Protein AF-A0ABD3AFZ8-F1 (afdb_monomer)

Secondary structure (DSSP, 8-state):
-------------------------S-------HHHHHHHHHHHHHHHHHHHHHHHHHHHHHTT-S---TTTS----HHHHHSPPHHHHH---HHHHHHHHHS---------

Solvent-accessible surface area (backbone atoms only — not comparable to full-atom values): 7806 Å² total; per-residue (Å²): 134,81,88,83,90,79,88,86,82,90,85,80,86,84,91,70,89,72,77,81,63,79,77,72,72,92,74,79,76,76,77,78,60,68,66,63,55,53,53,53,51,52,54,51,51,54,53,48,55,53,53,50,54,54,52,50,54,50,49,64,78,42,69,87,50,94,74,72,58,83,83,78,47,82,94,64,56,72,67,71,71,68,51,76,52,72,67,66,70,65,64,68,54,73,70,55,50,50,49,49,71,76,61,60,92,75,92,80,83,84,87,129

Nearest PDB structures (foldseek):
  8b2l-assembly1_n3  TM=8.754E-01  e=9.976E-09  Nicotiana tabacum
  7oyc-assembly1_h1  TM=9.552E-01  e=1.000E-06  Xenopus laevis
  8q7z-assembly1_Bh  TM=9.572E-01  e=1.075E-06  Gallus gallus
  8t3d-assembly1_Ah  TM=9.173E-01  e=2.946E-06  Saccharomyces cerevisiae
  8onz-assembly1_Lh  TM=8.397E-01  e=4.538E-06  Thermochaetoides thermophila DSM 1495

Mean predicted aligned error: 14.93 Å

InterPro domains:
  IPR036049 Large ribosomal su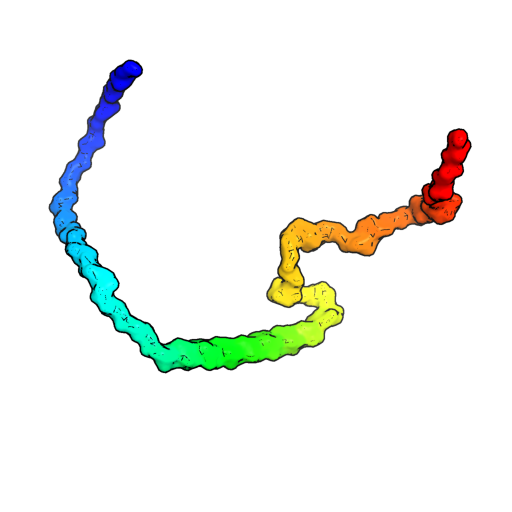bunit protein uL29 superfamily [G3DSA:1.10.287.310] (27-66)
  IPR045059 Large ribosomal subunit protein uL29, eukaryota [PTHR45722] (37-112)

Structure (mmCIF, N/CA/C/O backbone):
data_AF-A0ABD3AFZ8-F1
#
_entry.id   AF-A0ABD3AFZ8-F1
#
loop_
_atom_site.group_PDB
_atom_site.id
_atom_site.type_symbol
_atom_site.label_atom_id
_atom_site.label_alt_id
_atom_site.label_comp_id
_atom_site.label_asym_id
_atom_site.label_entity_id
_atom_site.label_seq_id
_atom_site.pdbx_PDB_ins_code
_atom_site.Cartn_x
_atom_site.Cartn_y
_atom_site.Cartn_z
_atom_site.occupancy
_atom_site.B_iso_or_equiv
_atom_site.auth_seq_id
_atom_site.auth_comp_id
_atom_site.auth_asym_id
_atom_site.auth_atom_id
_atom_site.pdbx_PDB_model_num
ATOM 1 N N . MET A 1 1 ? 43.178 34.718 23.889 1.00 40.03 1 MET A N 1
ATOM 2 C CA . MET A 1 1 ? 44.597 34.920 24.251 1.00 40.03 1 MET A CA 1
ATOM 3 C C . MET A 1 1 ? 45.195 33.565 24.593 1.00 40.03 1 MET A C 1
ATOM 5 O O . MET A 1 1 ? 44.620 32.909 25.444 1.00 40.03 1 MET A O 1
ATOM 9 N N . LYS A 1 2 ? 46.300 33.211 23.911 1.00 42.91 2 LYS A N 1
ATOM 10 C CA . LYS A 1 2 ? 47.298 32.152 24.205 1.00 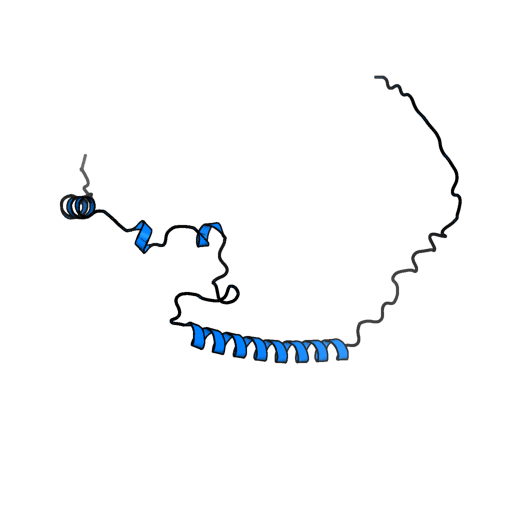42.91 2 LYS A CA 1
ATOM 11 C C . LYS A 1 2 ? 46.741 30.715 24.287 1.00 42.91 2 LYS A C 1
ATOM 13 O O . LYS A 1 2 ? 46.039 30.379 25.223 1.00 42.91 2 LYS A O 1
ATOM 18 N N . VAL A 1 3 ? 46.885 29.855 23.273 1.00 46.53 3 VAL A N 1
ATOM 19 C CA . VAL A 1 3 ? 48.126 29.340 22.642 1.00 46.53 3 VAL A CA 1
ATOM 20 C C . VAL A 1 3 ? 49.089 28.776 23.685 1.00 46.53 3 VAL A C 1
ATOM 22 O O . VAL A 1 3 ? 49.577 29.537 24.509 1.00 46.53 3 VAL A O 1
ATOM 25 N N . LEU A 1 4 ? 49.344 27.466 23.614 1.00 48.19 4 LEU A N 1
ATOM 26 C CA . LEU A 1 4 ? 50.654 26.795 23.488 1.00 48.19 4 LEU A CA 1
ATOM 27 C C . LEU A 1 4 ? 50.449 25.310 23.872 1.00 48.19 4 LEU A C 1
ATOM 29 O O . LEU A 1 4 ? 50.008 25.020 24.974 1.00 48.19 4 LEU A O 1
ATOM 33 N N . GLN A 1 5 ? 50.465 24.368 22.922 1.00 47.66 5 GLN A N 1
ATOM 34 C CA . GLN A 1 5 ? 51.636 23.792 22.229 1.00 47.66 5 GLN A CA 1
ATOM 35 C C . GLN A 1 5 ? 52.411 22.811 23.116 1.00 47.66 5 GLN A C 1
ATOM 37 O O . GLN A 1 5 ? 52.939 23.214 24.139 1.00 47.66 5 GLN A O 1
ATOM 42 N N . LEU A 1 6 ? 52.473 21.550 22.678 1.00 47.16 6 LEU A N 1
ATOM 43 C CA . LEU A 1 6 ? 53.692 20.772 22.392 1.00 47.16 6 LEU A CA 1
ATOM 44 C C . LEU A 1 6 ? 53.205 19.457 21.725 1.00 47.16 6 LEU A C 1
ATOM 46 O O . LEU A 1 6 ? 52.428 18.724 22.325 1.00 47.16 6 LEU A O 1
ATOM 50 N N . SER A 1 7 ? 53.366 19.205 20.417 1.00 50.12 7 SER A N 1
ATOM 51 C CA . SER A 1 7 ? 54.606 18.823 19.704 1.00 50.12 7 SER A CA 1
ATOM 52 C C . SER A 1 7 ? 55.313 17.652 20.404 1.00 50.12 7 SER A C 1
ATOM 54 O O . SER A 1 7 ? 55.557 17.732 21.596 1.00 50.12 7 SER A O 1
ATOM 56 N N . THR A 1 8 ? 55.755 16.551 19.807 1.00 60.94 8 THR A N 1
ATOM 57 C CA . THR A 1 8 ? 56.081 16.163 18.426 1.00 60.94 8 THR A CA 1
ATOM 58 C C . THR A 1 8 ? 56.818 14.837 18.600 1.00 60.94 8 THR A C 1
ATOM 60 O O . THR A 1 8 ? 57.761 14.819 19.382 1.00 60.94 8 THR A O 1
ATOM 63 N N . LEU A 1 9 ? 56.495 13.791 17.843 1.00 51.06 9 LEU A N 1
ATOM 64 C CA . LEU A 1 9 ? 57.490 12.816 17.374 1.00 51.06 9 LEU A CA 1
ATOM 65 C C . LEU A 1 9 ? 57.030 12.393 15.973 1.00 51.06 9 LEU A C 1
ATOM 67 O O . LEU A 1 9 ? 55.995 11.755 15.824 1.00 51.06 9 LEU A O 1
ATOM 71 N N . LEU A 1 10 ? 57.545 13.025 14.917 1.00 54.25 10 LEU A N 1
ATOM 72 C CA . LEU A 1 10 ? 58.772 12.632 14.212 1.00 54.25 10 LEU A CA 1
ATOM 73 C C . LEU A 1 10 ? 58.797 11.135 13.877 1.00 54.25 10 LEU A C 1
ATOM 75 O O . LEU A 1 10 ? 59.264 10.325 14.668 1.00 54.25 10 LEU A O 1
ATOM 79 N N . ALA A 1 11 ? 58.400 10.810 12.649 1.00 48.91 11 ALA A N 1
ATOM 80 C CA . ALA A 1 11 ? 59.200 9.929 11.809 1.00 48.91 11 ALA A CA 1
ATOM 81 C C . ALA A 1 11 ? 58.928 10.210 10.319 1.00 48.91 11 ALA A C 1
ATOM 83 O O . ALA A 1 11 ? 57.825 10.632 9.967 1.00 48.91 11 ALA A O 1
ATOM 84 N N . PRO A 1 12 ? 59.950 10.055 9.464 1.00 56.09 12 PRO A N 1
ATOM 85 C CA . PRO A 1 12 ? 60.191 10.909 8.310 1.00 56.09 12 PRO A CA 1
ATOM 86 C C . PRO A 1 12 ? 60.171 10.118 6.987 1.00 56.09 12 PRO A C 1
ATOM 88 O O . PRO A 1 12 ? 60.044 8.902 6.971 1.00 56.09 12 PRO A O 1
ATOM 91 N N . TYR A 1 13 ? 60.372 10.830 5.876 1.00 53.09 13 TYR A N 1
ATOM 92 C CA . TYR A 1 13 ? 60.897 10.290 4.615 1.00 53.09 13 TYR A CA 1
ATOM 93 C C . TYR A 1 13 ? 60.069 9.197 3.901 1.00 53.09 13 TYR A C 1
ATOM 95 O O . TYR A 1 13 ? 60.348 8.007 3.977 1.00 53.09 13 TYR A O 1
ATOM 103 N N . TRP A 1 14 ? 59.169 9.635 3.015 1.00 42.72 14 TRP A N 1
ATOM 104 C CA . TRP A 1 14 ? 59.191 9.112 1.644 1.00 42.72 14 TRP A CA 1
ATOM 105 C C . TRP A 1 14 ? 58.928 10.261 0.659 1.00 42.72 14 TRP A C 1
ATOM 107 O O . TRP A 1 14 ? 57.812 10.699 0.386 1.00 42.72 14 TRP A O 1
ATOM 117 N N . ILE A 1 15 ? 60.034 10.819 0.180 1.00 53.88 15 ILE A N 1
ATOM 118 C CA . ILE A 1 15 ? 60.096 11.570 -1.064 1.00 53.88 15 ILE A CA 1
ATOM 119 C C . ILE A 1 15 ? 60.144 10.516 -2.172 1.00 53.88 15 ILE A C 1
ATOM 121 O O . ILE A 1 15 ? 61.198 9.952 -2.432 1.00 53.88 15 ILE A O 1
ATOM 125 N N . VAL A 1 16 ? 58.999 10.244 -2.794 1.00 51.66 16 VAL A N 1
ATOM 126 C CA . VAL A 1 16 ? 58.870 9.932 -4.228 1.00 51.66 16 VAL A CA 1
ATOM 127 C C . VAL A 1 16 ? 57.533 10.563 -4.624 1.00 51.66 16 VAL A C 1
ATOM 129 O O . VAL A 1 16 ? 56.453 10.080 -4.308 1.00 51.66 16 VAL A O 1
ATOM 132 N N . SER A 1 17 ? 57.544 11.793 -5.128 1.00 50.53 17 SER A N 1
ATOM 133 C CA . SER A 1 17 ? 57.592 12.011 -6.576 1.00 50.53 17 SER A CA 1
ATOM 134 C C . SER A 1 17 ? 56.707 11.027 -7.353 1.00 50.53 17 SER A C 1
ATOM 136 O O . SER A 1 17 ? 57.149 10.338 -8.266 1.00 50.53 17 SER A O 1
ATOM 138 N N . THR A 1 18 ? 55.426 10.947 -6.995 1.00 51.78 18 THR A N 1
ATOM 139 C CA . THR A 1 18 ? 54.416 10.680 -8.015 1.00 51.78 18 THR A CA 1
ATOM 140 C C . THR A 1 18 ? 54.050 12.033 -8.585 1.00 51.78 18 THR A C 1
ATOM 142 O O . THR A 1 18 ? 53.343 12.830 -7.968 1.00 51.78 18 THR A O 1
ATOM 145 N N . CYS A 1 19 ? 54.636 12.322 -9.745 1.00 50.41 19 CYS A N 1
ATOM 146 C CA . CYS A 1 19 ? 54.240 13.398 -10.627 1.00 50.41 19 CYS A CA 1
ATOM 147 C C . CYS A 1 19 ? 52.712 13.435 -10.670 1.00 50.41 19 CYS A C 1
ATOM 149 O O . CYS A 1 19 ? 52.072 12.601 -11.314 1.00 50.41 19 CYS A O 1
ATOM 151 N N . ARG A 1 20 ? 52.117 14.398 -9.963 1.00 51.69 20 ARG A N 1
ATOM 152 C CA . ARG A 1 20 ? 50.745 14.814 -10.204 1.00 51.69 20 ARG A CA 1
ATOM 153 C C . ARG A 1 20 ? 50.808 15.503 -11.564 1.00 51.69 20 ARG A C 1
ATOM 155 O O . ARG A 1 20 ? 51.029 16.707 -11.647 1.00 51.69 20 ARG A O 1
ATOM 162 N N . GLY A 1 21 ? 50.782 14.683 -12.616 1.00 55.19 21 GLY A N 1
ATOM 163 C CA . GLY A 1 21 ? 50.807 15.140 -13.993 1.00 55.19 21 GLY A CA 1
ATOM 164 C C . GLY A 1 21 ? 49.703 16.176 -14.189 1.00 55.19 21 GLY A C 1
ATOM 165 O O . GLY A 1 21 ? 48.688 16.122 -13.481 1.00 55.19 21 GLY A O 1
ATOM 166 N N . PRO A 1 22 ? 49.894 17.142 -15.100 1.00 60.22 22 PRO A N 1
ATOM 167 C CA . PRO A 1 22 ? 48.832 18.069 -15.436 1.00 60.22 22 PRO A CA 1
ATOM 168 C C . PRO A 1 22 ? 47.606 17.230 -15.785 1.00 60.22 22 PRO A C 1
ATOM 170 O O . PRO A 1 22 ? 47.672 16.331 -16.623 1.00 60.22 22 PRO A O 1
ATOM 173 N N . HIS A 1 23 ? 46.508 17.477 -15.075 1.00 59.19 23 HIS A N 1
ATOM 174 C CA . HIS A 1 23 ? 45.198 17.045 -15.512 1.00 59.19 23 HIS A CA 1
ATOM 175 C C . HIS A 1 23 ? 45.087 17.515 -16.964 1.00 59.19 23 HIS A C 1
ATOM 177 O O . HIS A 1 23 ? 45.072 18.714 -17.240 1.00 59.19 23 HIS A O 1
ATOM 183 N N . LEU A 1 24 ? 45.157 16.568 -17.899 1.00 57.53 24 LEU A N 1
ATOM 184 C CA . LEU A 1 24 ? 44.956 16.858 -19.308 1.00 57.53 24 LEU A CA 1
ATOM 185 C C . LEU A 1 24 ? 43.636 17.630 -19.407 1.00 57.53 24 LEU A C 1
ATOM 187 O O . LEU A 1 24 ? 42.665 17.242 -18.742 1.00 57.53 24 LEU A O 1
ATOM 191 N N . PRO A 1 25 ? 43.597 18.742 -20.158 1.00 54.31 25 PRO A N 1
ATOM 192 C CA . PRO A 1 25 ? 42.389 19.531 -20.265 1.00 54.31 25 PRO A CA 1
ATOM 193 C C . PRO A 1 25 ? 41.264 18.615 -20.738 1.00 54.31 25 PRO A C 1
ATOM 195 O O . PRO A 1 25 ? 41.430 17.835 -21.675 1.00 54.31 25 PRO A O 1
ATOM 198 N N . LEU A 1 26 ? 40.112 18.718 -20.076 1.00 57.44 26 LEU A N 1
ATOM 199 C CA . LEU A 1 26 ? 38.865 18.030 -20.411 1.00 57.44 26 LEU A CA 1
ATOM 200 C C . LEU A 1 26 ? 38.279 18.511 -21.762 1.00 57.44 26 LEU A C 1
ATOM 202 O O . LEU A 1 26 ? 37.069 18.623 -21.931 1.00 57.44 26 LEU A O 1
ATOM 206 N N . SER A 1 27 ? 39.123 18.846 -22.733 1.00 56.97 27 SER A N 1
ATOM 207 C CA . SER A 1 27 ? 38.754 19.191 -24.096 1.00 56.97 27 SER A CA 1
ATOM 208 C C . SER A 1 27 ? 38.879 17.943 -24.964 1.00 56.97 27 SER A C 1
ATOM 210 O O . SER A 1 27 ? 39.981 17.434 -25.149 1.00 56.97 27 SER A O 1
ATOM 212 N N . LEU A 1 28 ? 37.741 17.527 -25.533 1.00 60.41 28 LEU A N 1
ATOM 213 C CA . LEU A 1 28 ? 37.555 16.462 -26.531 1.00 60.41 28 LEU A CA 1
ATOM 214 C C . LEU A 1 28 ? 37.320 15.053 -25.960 1.00 60.41 28 LEU A C 1
ATOM 216 O O . LEU A 1 28 ? 38.031 14.105 -26.278 1.00 60.41 28 LEU A O 1
ATOM 220 N N . THR A 1 29 ? 36.221 14.870 -25.218 1.00 62.34 29 THR A N 1
ATOM 221 C CA . THR A 1 29 ? 35.509 13.587 -25.351 1.00 62.34 29 THR A CA 1
ATOM 222 C C . THR A 1 29 ? 34.657 13.666 -26.623 1.00 62.34 29 THR A C 1
ATOM 224 O O . THR A 1 29 ? 33.875 14.611 -26.763 1.00 62.34 29 THR A O 1
ATOM 227 N N . PRO A 1 30 ? 34.806 12.751 -27.600 1.00 67.50 30 PRO A N 1
ATOM 228 C CA . PRO A 1 30 ? 33.906 12.727 -28.742 1.00 67.50 30 PRO A CA 1
ATOM 229 C C . PRO A 1 30 ? 32.478 12.502 -28.235 1.00 67.50 30 PRO A C 1
ATOM 231 O O . PRO A 1 30 ? 32.231 11.627 -27.402 1.00 67.50 30 PRO A O 1
ATOM 234 N N . SER A 1 31 ? 31.538 13.311 -28.733 1.00 65.88 31 SER A N 1
ATOM 235 C CA . SER A 1 31 ? 30.102 13.102 -28.530 1.00 65.88 31 SER A CA 1
ATOM 236 C C . SER A 1 31 ? 29.772 11.625 -28.780 1.00 65.88 31 SER A C 1
ATOM 238 O O . SER A 1 31 ? 30.163 11.101 -29.830 1.00 65.88 31 SER A O 1
ATOM 240 N N . PRO A 1 32 ? 29.108 10.920 -27.841 1.00 67.31 32 PRO A N 1
ATOM 241 C CA . PRO A 1 32 ? 28.854 9.498 -28.001 1.00 67.31 32 PRO A CA 1
ATOM 242 C C . PRO A 1 32 ? 28.083 9.264 -29.308 1.00 67.31 32 PRO A C 1
ATOM 244 O O . PRO A 1 32 ? 27.105 9.974 -29.577 1.00 67.31 32 PRO A O 1
ATOM 247 N N . PRO A 1 33 ? 28.490 8.284 -30.136 1.00 65.50 33 PRO A N 1
ATOM 248 C CA . PRO A 1 33 ? 27.881 8.069 -31.439 1.00 65.50 33 PRO A CA 1
ATOM 249 C C . PRO A 1 33 ? 26.375 7.839 -31.281 1.00 65.50 33 PRO A C 1
ATOM 251 O O . PRO A 1 33 ? 25.936 6.982 -30.507 1.00 65.50 33 PRO A O 1
ATOM 254 N N . LYS A 1 34 ? 25.573 8.604 -32.037 1.00 64.06 34 LYS A N 1
ATOM 255 C CA . LYS A 1 34 ? 24.096 8.578 -31.997 1.00 64.06 34 LYS A CA 1
ATOM 256 C C . LYS A 1 34 ? 23.535 7.153 -32.146 1.00 64.06 34 LYS A C 1
ATOM 258 O O . LYS A 1 34 ? 22.535 6.817 -31.515 1.00 64.06 34 LYS A O 1
ATOM 263 N N . VAL A 1 35 ? 24.231 6.302 -32.904 1.00 66.81 35 VAL A N 1
ATOM 264 C CA . VAL A 1 35 ? 23.901 4.886 -33.138 1.00 66.81 35 VAL A CA 1
ATOM 265 C C . VAL A 1 35 ? 23.852 4.082 -31.833 1.00 66.81 35 VAL A C 1
ATOM 267 O O . VAL A 1 35 ? 22.893 3.351 -31.591 1.00 66.81 35 VAL A O 1
ATOM 270 N N . GLY A 1 36 ? 24.821 4.276 -30.930 1.00 77.62 36 GLY A N 1
ATOM 271 C CA . GLY A 1 36 ? 24.862 3.565 -29.650 1.00 77.62 36 GLY A CA 1
ATOM 272 C C . GLY A 1 36 ? 23.684 3.918 -28.739 1.00 77.62 36 GLY A C 1
ATOM 273 O O . GLY A 1 36 ? 23.191 3.065 -28.003 1.00 77.62 36 GLY A O 1
ATOM 274 N N . LYS A 1 37 ? 23.182 5.157 -28.819 1.00 84.69 37 LYS A N 1
ATOM 275 C CA . LYS A 1 37 ? 22.014 5.602 -28.048 1.00 84.69 37 LYS A CA 1
ATOM 276 C C . LYS A 1 37 ? 20.728 4.931 -28.537 1.00 84.69 37 LYS A C 1
ATOM 278 O O . LYS A 1 37 ? 19.970 4.430 -27.712 1.00 84.69 37 LYS A O 1
ATOM 283 N N . VAL A 1 38 ? 20.497 4.882 -29.851 1.00 88.25 38 VAL A N 1
ATOM 284 C CA . VAL A 1 38 ? 19.285 4.273 -30.434 1.00 88.25 38 VAL A CA 1
ATOM 285 C C . VAL A 1 38 ? 19.227 2.775 -30.134 1.00 88.25 38 VAL A C 1
ATOM 287 O O . VAL A 1 38 ? 18.211 2.287 -29.639 1.00 88.25 38 VAL A O 1
ATOM 290 N N . VAL A 1 39 ? 20.338 2.059 -30.333 1.00 92.31 39 VAL A N 1
ATOM 291 C CA . VAL A 1 39 ? 20.409 0.616 -30.061 1.00 92.31 39 VAL A CA 1
ATOM 292 C C . VAL A 1 39 ? 20.161 0.322 -28.577 1.00 92.31 39 VAL A C 1
ATOM 294 O O . VAL A 1 39 ? 19.323 -0.522 -28.260 1.00 92.31 39 VAL A O 1
ATOM 297 N N . ARG A 1 40 ? 20.783 1.069 -27.652 1.00 94.44 40 ARG A N 1
ATOM 298 C CA . ARG A 1 40 ? 20.550 0.912 -26.200 1.00 94.44 40 ARG A CA 1
ATOM 299 C C . ARG A 1 40 ? 19.084 1.104 -25.814 1.00 94.44 40 ARG A C 1
ATOM 301 O O . ARG A 1 40 ? 18.566 0.348 -24.994 1.00 94.44 40 ARG A O 1
ATOM 308 N N . LEU A 1 41 ? 18.416 2.089 -26.411 1.00 92.62 41 LEU A N 1
ATOM 309 C CA . LEU A 1 41 ? 16.996 2.341 -26.169 1.00 92.62 41 LEU A CA 1
ATOM 310 C C . LEU A 1 41 ? 16.118 1.211 -26.720 1.00 92.62 41 LEU A C 1
ATOM 312 O O . LEU A 1 41 ? 15.216 0.766 -26.015 1.00 92.62 41 LEU A O 1
ATOM 316 N N . SER A 1 42 ? 16.410 0.699 -27.920 1.00 95.12 42 SER A N 1
ATOM 317 C CA . SER A 1 42 ? 15.657 -0.421 -28.509 1.00 95.12 42 SER A CA 1
ATOM 318 C C . SER A 1 42 ? 15.753 -1.697 -27.660 1.00 95.12 42 SER A C 1
ATOM 320 O O . SER A 1 42 ? 14.739 -2.326 -27.359 1.00 95.12 42 SER A O 1
ATOM 322 N N . ILE A 1 43 ? 16.952 -2.023 -27.161 1.00 96.00 43 ILE A N 1
ATOM 323 C CA . ILE A 1 43 ? 17.173 -3.164 -26.264 1.00 96.00 43 ILE A CA 1
ATOM 324 C C . ILE A 1 43 ? 16.391 -2.965 -24.958 1.00 96.00 43 ILE A C 1
ATOM 326 O O . ILE A 1 43 ? 15.685 -3.868 -24.507 1.00 96.00 43 ILE A O 1
ATOM 330 N N . ALA A 1 44 ? 16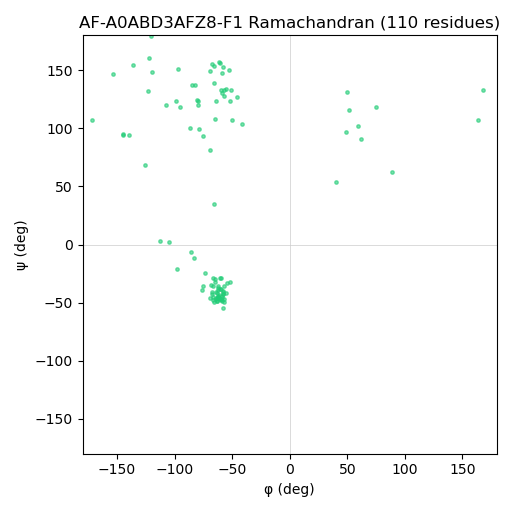.457 -1.768 -24.367 1.00 97.19 44 ALA A N 1
ATOM 331 C CA . ALA A 1 44 ? 15.723 -1.453 -23.144 1.00 97.19 44 ALA A CA 1
ATOM 332 C C . ALA A 1 44 ? 14.197 -1.575 -23.322 1.00 97.19 44 ALA A C 1
ATOM 334 O O . ALA A 1 44 ? 13.512 -2.069 -22.423 1.00 97.19 44 ALA A O 1
ATOM 335 N N . GLN A 1 45 ? 13.660 -1.172 -24.478 1.00 97.06 45 GLN A N 1
ATOM 336 C CA . GLN A 1 45 ? 12.236 -1.301 -24.797 1.00 97.06 45 GLN A CA 1
ATOM 337 C C . GLN A 1 45 ? 11.799 -2.769 -24.839 1.00 97.06 45 GLN A C 1
ATOM 339 O O . GLN A 1 45 ? 10.834 -3.134 -24.164 1.00 97.06 45 GLN A O 1
ATOM 344 N N . VAL A 1 46 ? 12.539 -3.626 -25.550 1.00 98.00 46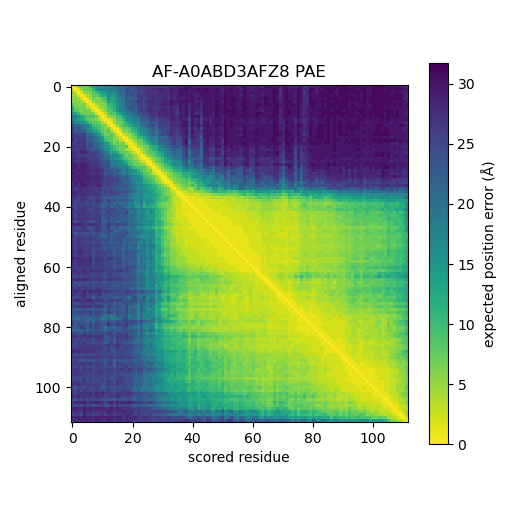 VAL A N 1
ATOM 345 C CA . VAL A 1 46 ? 12.239 -5.066 -25.638 1.00 98.00 46 VAL A CA 1
ATOM 346 C C . VAL A 1 46 ? 12.270 -5.720 -24.252 1.00 98.00 46 VAL A C 1
ATOM 348 O O . VAL A 1 46 ? 11.320 -6.405 -23.867 1.00 98.00 46 VAL A O 1
ATOM 351 N N . LEU A 1 47 ? 13.306 -5.444 -23.452 1.00 98.25 47 LEU A N 1
ATOM 352 C CA . LEU A 1 47 ? 13.417 -5.968 -22.085 1.00 98.25 47 LEU A CA 1
ATOM 353 C C . LEU A 1 47 ? 12.280 -5.481 -21.176 1.00 98.25 47 LEU A C 1
ATOM 355 O O . LEU A 1 47 ? 11.775 -6.236 -20.341 1.00 98.25 47 LEU A O 1
ATOM 359 N N . THR A 1 48 ? 11.835 -4.239 -21.363 1.00 98.25 48 THR A N 1
ATOM 360 C CA . THR A 1 48 ? 10.700 -3.681 -20.622 1.00 98.25 48 THR A CA 1
ATOM 361 C C . THR A 1 48 ? 9.411 -4.432 -20.947 1.00 98.25 48 THR A C 1
ATOM 363 O O . THR A 1 48 ? 8.696 -4.827 -20.023 1.00 98.25 48 THR A O 1
ATOM 366 N N . VAL A 1 49 ? 9.134 -4.692 -22.229 1.00 98.31 49 VAL A N 1
ATOM 367 C CA . VAL A 1 49 ? 7.945 -5.450 -22.661 1.00 98.31 49 VAL A CA 1
ATOM 368 C C . VAL A 1 49 ? 7.969 -6.876 -22.105 1.00 98.31 49 VAL A C 1
ATOM 370 O O . VAL A 1 49 ? 6.960 -7.345 -21.573 1.00 98.31 49 VAL A O 1
ATOM 373 N N . ILE A 1 50 ? 9.121 -7.552 -22.157 1.00 98.31 50 ILE A N 1
ATOM 374 C CA . ILE A 1 50 ? 9.289 -8.893 -21.577 1.00 98.31 50 ILE A CA 1
ATOM 375 C C .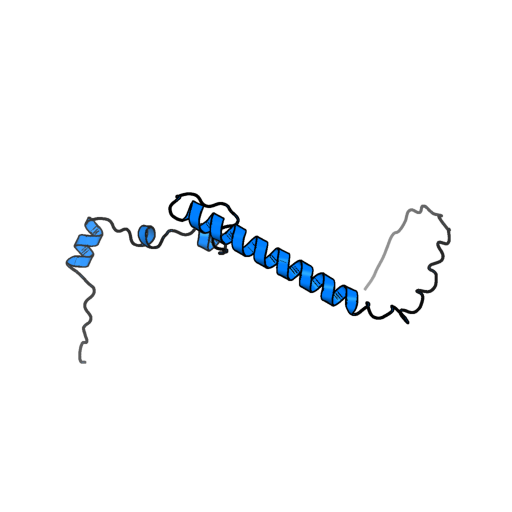 ILE A 1 50 ? 9.004 -8.860 -20.067 1.00 98.31 50 ILE A C 1
ATOM 377 O O . ILE A 1 50 ? 8.205 -9.659 -19.572 1.00 98.31 50 ILE A O 1
ATOM 381 N N . SER A 1 51 ? 9.574 -7.896 -19.336 1.00 97.50 51 SER A N 1
ATOM 382 C CA . SER A 1 51 ? 9.353 -7.753 -17.890 1.00 97.50 51 SER A CA 1
ATOM 383 C C . SER A 1 51 ? 7.888 -7.467 -17.543 1.00 97.50 51 SER A C 1
ATOM 385 O O . SER A 1 51 ? 7.367 -7.998 -16.558 1.00 97.50 51 SER A O 1
ATOM 387 N N . GLN A 1 52 ? 7.199 -6.648 -18.344 1.00 97.00 52 GLN A N 1
ATOM 388 C CA . GLN A 1 52 ? 5.774 -6.364 -18.162 1.00 97.00 52 GLN A CA 1
ATOM 389 C C . GLN A 1 52 ? 4.925 -7.629 -18.329 1.00 97.00 52 GLN A C 1
ATOM 391 O O . GLN A 1 52 ? 4.124 -7.924 -17.439 1.00 97.00 52 GLN A O 1
ATOM 396 N N . LYS A 1 53 ? 5.149 -8.407 -19.400 1.00 97.88 53 LYS A N 1
ATOM 397 C CA . LYS A 1 53 ? 4.431 -9.669 -19.664 1.00 97.88 53 LYS A CA 1
ATOM 398 C C . LYS A 1 53 ? 4.683 -10.727 -18.586 1.00 97.88 53 LYS A C 1
ATOM 400 O O . LYS A 1 53 ? 3.756 -11.386 -18.124 1.00 97.88 53 LYS A O 1
ATOM 405 N N . GLN A 1 54 ? 5.924 -10.864 -18.123 1.00 96.25 54 GLN A N 1
ATOM 406 C CA . GLN A 1 54 ? 6.248 -11.777 -17.021 1.00 96.25 54 GLN A CA 1
ATOM 407 C C . GLN A 1 54 ? 5.524 -11.370 -15.730 1.00 96.25 54 GLN A C 1
ATOM 409 O O . GLN A 1 54 ? 4.916 -12.200 -15.053 1.00 96.25 54 GLN A O 1
ATOM 414 N N . LYS A 1 55 ? 5.533 -10.073 -15.394 1.00 94.50 55 LYS A N 1
ATOM 415 C CA . LYS A 1 55 ? 4.843 -9.562 -14.202 1.00 94.50 55 LYS A CA 1
ATOM 416 C C . LYS A 1 55 ? 3.325 -9.695 -14.302 1.00 94.50 55 LYS A C 1
ATOM 418 O O . LYS A 1 55 ? 2.705 -9.931 -13.266 1.00 94.50 55 LYS A O 1
ATOM 423 N N . SER A 1 56 ? 2.718 -9.537 -15.481 1.00 95.38 56 SER A N 1
ATOM 424 C CA . SER A 1 56 ? 1.271 -9.732 -15.650 1.00 95.38 56 SER A CA 1
ATOM 425 C C . SER A 1 56 ? 0.884 -11.196 -15.439 1.00 95.38 56 SER A C 1
ATOM 427 O O . SER A 1 56 ? 0.023 -11.462 -14.602 1.00 95.38 56 SER A O 1
ATOM 429 N N . ALA A 1 57 ? 1.606 -12.135 -16.057 1.00 95.62 57 ALA A N 1
ATOM 430 C CA . ALA A 1 57 ? 1.385 -13.570 -15.867 1.00 95.62 57 ALA A CA 1
ATOM 431 C C . ALA A 1 57 ? 1.529 -13.990 -14.390 1.00 95.62 57 ALA A C 1
ATOM 433 O O . ALA A 1 57 ? 0.691 -14.712 -13.845 1.00 95.62 57 ALA A O 1
ATOM 434 N N . LEU A 1 58 ? 2.541 -13.469 -13.685 1.00 94.31 58 LEU A N 1
ATOM 435 C CA . LEU A 1 58 ? 2.693 -13.710 -12.247 1.00 94.31 58 LEU A CA 1
ATOM 436 C C . LEU A 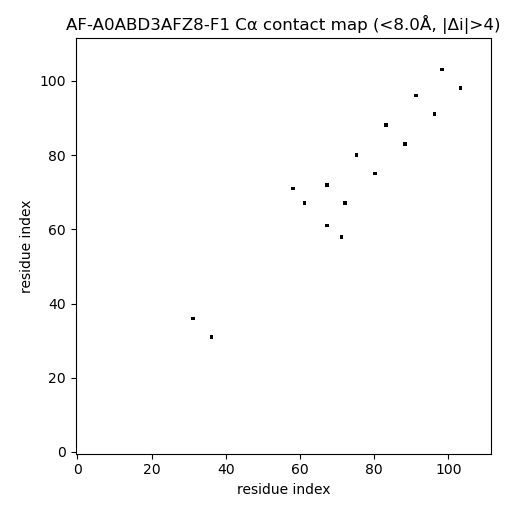1 58 ? 1.535 -13.109 -11.432 1.00 94.31 58 LEU A C 1
ATOM 438 O O . LEU A 1 58 ? 1.040 -13.738 -10.499 1.00 94.31 58 LEU A O 1
ATOM 442 N N . ARG A 1 59 ? 1.058 -11.905 -11.761 1.00 94.06 59 ARG A N 1
ATOM 443 C CA . ARG A 1 59 ? -0.092 -11.309 -11.056 1.00 94.06 59 ARG A CA 1
ATOM 444 C C . ARG A 1 59 ? -1.357 -12.146 -11.214 1.00 94.06 59 ARG A C 1
ATOM 446 O O . ARG A 1 59 ? -2.104 -12.272 -10.246 1.00 94.06 59 ARG A O 1
ATOM 453 N N . GLU A 1 60 ? -1.579 -12.728 -12.385 1.00 93.62 60 GLU A N 1
ATOM 454 C CA . GLU A 1 60 ? -2.700 -13.635 -12.640 1.00 93.62 60 GLU A CA 1
ATOM 455 C C . GLU A 1 60 ? -2.571 -14.919 -11.815 1.00 93.62 60 GLU A C 1
ATOM 457 O O . GLU A 1 60 ? -3.484 -15.257 -11.056 1.00 93.62 60 GLU A O 1
ATOM 462 N N . ALA A 1 61 ? -1.399 -15.559 -11.850 1.00 93.38 61 ALA A N 1
ATOM 463 C CA . ALA A 1 61 ? -1.124 -16.789 -11.108 1.00 93.38 61 ALA A CA 1
ATOM 464 C C . ALA A 1 61 ? -1.249 -16.635 -9.577 1.00 93.38 61 ALA A C 1
ATOM 466 O O . ALA A 1 61 ? -1.561 -17.601 -8.872 1.00 93.38 61 ALA A O 1
ATOM 467 N N . TYR A 1 62 ? -0.999 -15.436 -9.039 1.00 94.88 62 TYR A N 1
ATOM 468 C CA . TYR A 1 62 ? -1.034 -15.152 -7.600 1.00 94.88 62 TYR A CA 1
ATOM 469 C C . TYR A 1 62 ? -2.273 -14.362 -7.131 1.00 94.88 62 TYR A C 1
ATOM 471 O O . TYR A 1 62 ? -2.393 -14.098 -5.935 1.00 94.88 62 TYR A O 1
ATOM 479 N N . LYS A 1 63 ? -3.235 -14.035 -8.009 1.00 90.25 63 LYS A N 1
ATOM 480 C CA . LYS A 1 63 ? -4.368 -13.125 -7.711 1.00 90.25 63 LYS A CA 1
ATOM 481 C C . LYS A 1 63 ? -5.206 -13.507 -6.482 1.00 90.25 63 LYS A C 1
ATOM 483 O O . LYS A 1 63 ? -5.720 -12.627 -5.799 1.00 90.25 63 LYS A O 1
ATOM 488 N N . LYS A 1 64 ? -5.361 -14.804 -6.204 1.00 89.69 64 LYS A N 1
ATOM 489 C CA . LYS A 1 64 ? -6.191 -15.331 -5.100 1.00 89.69 64 LYS A CA 1
ATOM 490 C C . LYS A 1 64 ? -5.377 -16.005 -3.991 1.00 89.69 64 LYS A C 1
ATOM 492 O O . LYS A 1 64 ? -5.947 -16.545 -3.047 1.00 89.69 64 LYS A O 1
ATOM 497 N N . LYS A 1 65 ? -4.047 -16.001 -4.095 1.00 93.94 65 LYS A N 1
ATOM 498 C CA . LYS A 1 65 ? -3.175 -16.627 -3.098 1.00 93.94 65 LYS A CA 1
ATOM 499 C C . LYS A 1 65 ? -2.973 -15.660 -1.930 1.00 93.94 65 LYS A C 1
ATOM 501 O O . LYS A 1 65 ? -2.745 -14.472 -2.135 1.00 93.94 65 LYS A O 1
ATOM 506 N N . LYS 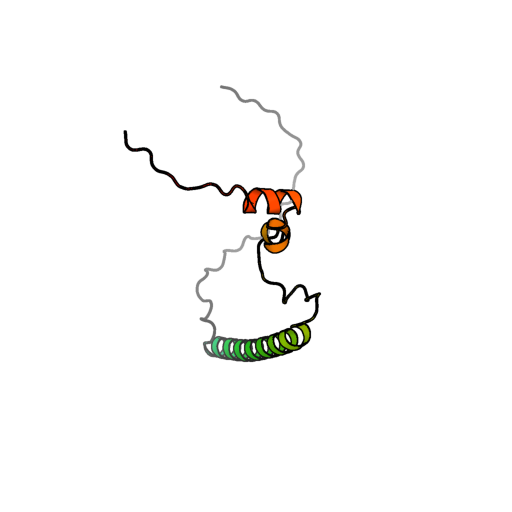A 1 66 ? -3.028 -16.172 -0.695 1.00 91.19 66 LYS A N 1
ATOM 507 C CA . LYS A 1 66 ? -2.853 -15.365 0.529 1.00 91.19 66 LYS A CA 1
ATOM 508 C C . LYS A 1 66 ? -1.486 -14.673 0.588 1.00 91.19 66 LYS A C 1
ATOM 510 O O . LYS A 1 66 ? -1.388 -13.538 1.050 1.00 91.19 66 LYS A O 1
ATOM 515 N N . TYR A 1 67 ? -0.437 -15.359 0.137 1.00 90.62 67 TYR A N 1
ATOM 516 C CA . TYR A 1 67 ? 0.937 -14.869 0.174 1.00 90.62 67 TYR A CA 1
ATOM 517 C C . TYR A 1 67 ? 1.404 -14.490 -1.230 1.00 90.62 67 TYR A C 1
ATOM 519 O O . TYR A 1 67 ? 1.436 -15.319 -2.138 1.00 90.62 67 TYR A O 1
ATOM 527 N N . LEU A 1 68 ? 1.766 -13.218 -1.387 1.00 90.75 68 LEU A N 1
ATOM 528 C CA . LEU A 1 68 ? 2.410 -12.686 -2.584 1.00 90.75 68 LEU A CA 1
ATOM 529 C C . LEU A 1 68 ? 3.924 -12.627 -2.367 1.00 90.75 68 LEU A C 1
ATOM 531 O O . LEU A 1 68 ? 4.381 -12.402 -1.242 1.00 90.75 68 LEU A O 1
ATOM 535 N N . SER A 1 69 ? 4.692 -12.750 -3.449 1.00 91.31 69 SER A N 1
ATOM 536 C CA . SER A 1 69 ? 6.129 -12.468 -3.424 1.00 91.31 69 SER A CA 1
ATOM 537 C C . SER A 1 69 ? 6.405 -11.002 -3.049 1.00 91.31 69 SER A C 1
ATOM 539 O O . SER A 1 69 ? 5.556 -10.115 -3.209 1.00 91.31 69 SER A O 1
ATOM 541 N N . LEU A 1 70 ? 7.610 -10.728 -2.539 1.00 90.25 70 LEU A N 1
ATOM 542 C CA . LEU A 1 70 ? 8.015 -9.388 -2.092 1.00 90.25 70 LEU A CA 1
ATOM 543 C C . LEU A 1 70 ? 7.962 -8.336 -3.212 1.00 90.25 70 LEU A C 1
ATOM 545 O O . LEU A 1 70 ? 7.694 -7.163 -2.934 1.00 90.25 70 LEU A O 1
ATOM 549 N N . ASP A 1 71 ? 8.162 -8.759 -4.459 1.00 89.69 71 ASP A N 1
ATOM 550 C CA . ASP A 1 71 ? 8.178 -7.886 -5.634 1.00 89.69 71 ASP A CA 1
ATOM 551 C C . ASP A 1 71 ? 6.785 -7.424 -6.057 1.00 89.69 71 ASP A C 1
ATOM 553 O O . ASP A 1 71 ? 6.610 -6.276 -6.468 1.00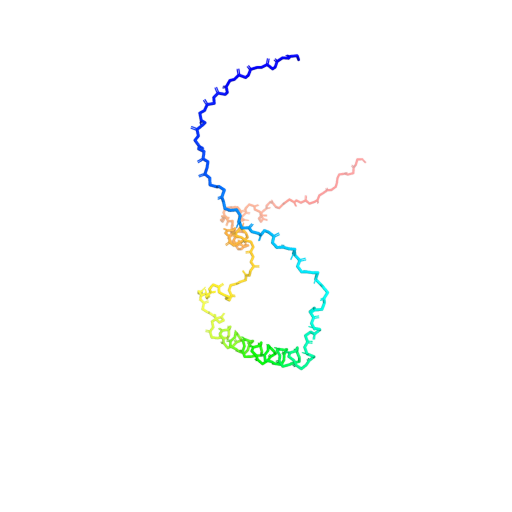 89.69 71 ASP A O 1
ATOM 557 N N . LEU A 1 72 ? 5.780 -8.295 -5.920 1.00 91.75 72 LEU A N 1
ATOM 558 C CA . LEU A 1 72 ? 4.390 -7.994 -6.279 1.00 91.75 72 LEU A CA 1
ATOM 559 C C . LEU A 1 72 ? 3.639 -7.240 -5.174 1.00 91.75 72 LEU A C 1
ATOM 561 O O . LEU A 1 72 ? 2.541 -6.727 -5.403 1.00 91.75 72 LEU A O 1
ATOM 565 N N . ARG A 1 73 ? 4.214 -7.150 -3.970 1.00 91.62 73 ARG A N 1
ATOM 566 C CA . ARG A 1 73 ? 3.608 -6.431 -2.847 1.00 91.62 73 ARG A CA 1
ATOM 567 C C . ARG A 1 73 ? 3.528 -4.926 -3.151 1.00 91.62 73 ARG A C 1
ATOM 569 O O . ARG A 1 73 ? 4.503 -4.345 -3.631 1.00 91.62 73 ARG A O 1
ATOM 576 N N . PRO A 1 74 ? 2.424 -4.238 -2.798 1.00 92.69 74 PRO A N 1
ATOM 577 C CA . PRO A 1 74 ? 2.335 -2.793 -2.972 1.00 92.69 74 PRO A CA 1
ATOM 578 C C . PRO A 1 74 ? 3.453 -2.073 -2.205 1.00 92.69 74 PRO A C 1
ATOM 580 O O . PRO A 1 74 ? 3.660 -2.309 -1.007 1.00 92.69 74 PRO A O 1
ATOM 583 N N . LYS A 1 75 ? 4.150 -1.164 -2.892 1.00 94.25 75 LYS A N 1
ATOM 584 C CA . LYS A 1 75 ? 5.207 -0.329 -2.313 1.00 94.25 75 LYS A CA 1
ATOM 585 C C . LYS A 1 75 ? 4.569 0.768 -1.454 1.00 94.25 75 LYS A C 1
ATOM 587 O O . LYS A 1 75 ? 4.152 1.808 -1.941 1.00 94.25 75 LYS A O 1
ATOM 592 N N . LYS A 1 76 ? 4.441 0.489 -0.157 1.00 95.81 76 LYS A N 1
ATOM 593 C CA . LYS A 1 76 ? 4.002 1.428 0.888 1.00 95.81 76 LYS A CA 1
ATOM 594 C C . LYS A 1 76 ? 5.082 1.524 1.961 1.00 95.81 76 LYS A C 1
ATOM 596 O O . LYS A 1 76 ? 5.897 0.603 2.106 1.00 95.81 76 LYS A O 1
ATOM 601 N N . THR A 1 77 ? 5.053 2.586 2.762 1.00 97.62 77 THR A N 1
ATOM 602 C CA . THR A 1 77 ? 5.981 2.731 3.892 1.00 97.62 77 THR A CA 1
ATOM 603 C C . THR A 1 77 ? 5.851 1.556 4.868 1.00 97.62 77 THR A C 1
ATOM 605 O O . THR A 1 77 ? 4.810 0.894 4.967 1.00 97.62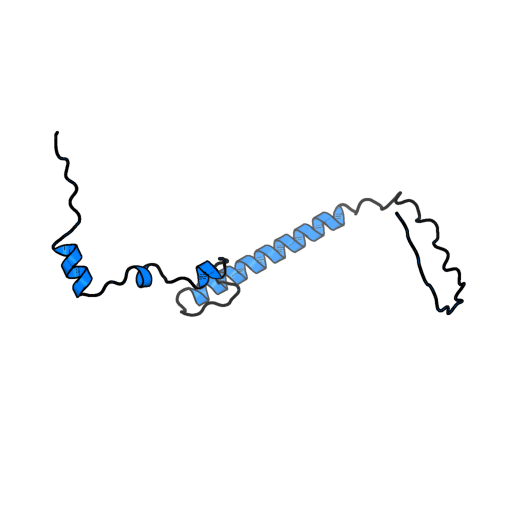 77 THR A O 1
ATOM 608 N N . ARG A 1 78 ? 6.934 1.252 5.593 1.00 96.19 78 ARG A N 1
ATOM 609 C CA . ARG A 1 78 ? 6.958 0.152 6.574 1.00 96.19 78 ARG A CA 1
ATOM 610 C C . ARG A 1 78 ? 5.885 0.331 7.653 1.00 96.19 78 ARG A C 1
ATOM 612 O O . ARG A 1 78 ? 5.225 -0.646 7.992 1.00 96.19 78 ARG A O 1
ATOM 619 N N . ALA A 1 79 ? 5.671 1.565 8.114 1.00 97.75 79 ALA A N 1
ATOM 620 C CA . ALA A 1 79 ? 4.623 1.910 9.074 1.00 97.75 79 ALA A CA 1
ATOM 621 C C . ALA A 1 79 ? 3.222 1.552 8.544 1.00 97.75 79 ALA A C 1
ATOM 623 O O . ALA A 1 79 ? 2.476 0.825 9.198 1.00 97.75 79 ALA A O 1
ATOM 624 N N . ILE A 1 80 ? 2.896 1.939 7.304 1.00 96.38 80 ILE A N 1
ATOM 625 C CA . ILE A 1 80 ? 1.598 1.626 6.680 1.00 96.38 80 ILE A CA 1
ATOM 626 C C . ILE A 1 80 ? 1.408 0.119 6.457 1.00 96.38 80 ILE A C 1
ATOM 628 O O . ILE A 1 80 ? 0.280 -0.365 6.479 1.00 96.38 80 ILE A O 1
ATOM 632 N N . ARG A 1 81 ? 2.482 -0.645 6.236 1.00 94.75 81 ARG A N 1
ATOM 633 C CA . ARG A 1 81 ? 2.395 -2.111 6.112 1.00 94.75 81 ARG A CA 1
ATOM 634 C C . ARG A 1 81 ? 2.144 -2.821 7.445 1.00 94.75 81 ARG A C 1
ATOM 636 O O . ARG A 1 81 ? 1.673 -3.953 7.407 1.00 94.75 81 ARG A O 1
ATOM 643 N N . ARG A 1 82 ? 2.507 -2.199 8.571 1.00 95.56 82 ARG A N 1
ATOM 644 C CA . ARG A 1 82 ? 2.402 -2.768 9.927 1.00 95.56 82 ARG A CA 1
ATOM 645 C C . ARG A 1 82 ? 1.160 -2.317 10.692 1.00 95.56 82 ARG A C 1
ATOM 647 O O . ARG A 1 82 ? 0.772 -2.998 11.631 1.00 95.56 82 ARG A O 1
ATOM 654 N N . ARG A 1 83 ? 0.548 -1.192 10.313 1.00 96.62 83 ARG A N 1
ATOM 655 C CA . ARG A 1 83 ? -0.704 -0.727 10.926 1.00 96.62 83 ARG A CA 1
ATOM 656 C C . ARG A 1 83 ? -1.830 -1.751 10.737 1.00 96.62 83 ARG A C 1
ATOM 658 O O . ARG A 1 83 ? -1.829 -2.508 9.764 1.00 96.62 83 ARG A O 1
ATOM 665 N N . LEU A 1 84 ? -2.825 -1.694 11.618 1.00 97.00 84 LEU A N 1
ATOM 666 C CA . LEU A 1 84 ? -4.028 -2.520 11.531 1.00 97.00 84 LEU A CA 1
ATOM 667 C C . LEU A 1 84 ? -4.780 -2.299 10.210 1.00 97.00 84 LEU A C 1
ATOM 669 O O . LEU A 1 84 ? -4.797 -1.203 9.637 1.00 97.00 84 LEU A O 1
ATOM 673 N N . THR A 1 85 ? -5.425 -3.357 9.721 1.00 96.25 85 THR A N 1
ATOM 674 C CA . THR A 1 85 ? -6.350 -3.239 8.587 1.00 96.25 85 THR A CA 1
ATOM 675 C C . THR A 1 85 ? -7.591 -2.443 8.998 1.00 96.25 85 THR A C 1
ATOM 677 O O . THR A 1 85 ? -7.954 -2.415 10.170 1.00 96.25 85 THR A O 1
ATOM 680 N N . LYS A 1 86 ? -8.275 -1.807 8.035 1.00 96.38 86 LYS A N 1
ATOM 681 C CA . LYS A 1 86 ? -9.502 -1.035 8.315 1.00 96.38 86 LYS A CA 1
ATOM 682 C C . LYS A 1 86 ? -10.556 -1.879 9.036 1.00 96.38 86 LYS A C 1
ATOM 684 O O . LYS A 1 86 ? -11.147 -1.408 9.995 1.00 96.38 86 LYS A O 1
ATOM 689 N N . HIS A 1 87 ? -10.712 -3.132 8.607 1.00 96.50 87 HIS A N 1
ATOM 690 C CA . HIS A 1 87 ? -11.602 -4.097 9.242 1.00 96.50 87 HIS A CA 1
ATOM 691 C C . HIS A 1 87 ? -11.234 -4.306 10.713 1.00 96.50 87 HIS A C 1
ATOM 693 O O . HIS A 1 87 ? -12.063 -4.065 11.580 1.00 96.50 87 HIS A O 1
ATOM 699 N N . GLN A 1 88 ? -9.974 -4.660 10.998 1.00 96.38 88 GLN A N 1
ATOM 700 C CA . GLN A 1 88 ? -9.496 -4.859 12.371 1.00 96.38 88 GLN A CA 1
ATOM 701 C C . GLN A 1 88 ? -9.672 -3.610 13.237 1.00 96.38 88 GLN A C 1
ATOM 703 O O . GLN A 1 88 ? -10.112 -3.720 14.372 1.00 96.38 88 GLN A O 1
ATOM 708 N N . ALA A 1 89 ? -9.370 -2.429 12.696 1.00 96.19 89 ALA A N 1
ATOM 709 C CA . ALA A 1 89 ? -9.536 -1.167 13.410 1.00 96.19 89 ALA A CA 1
ATOM 710 C C . ALA A 1 89 ? -11.013 -0.826 13.688 1.00 96.19 89 ALA A C 1
ATOM 712 O O . ALA A 1 89 ? -11.308 -0.152 14.667 1.00 96.19 89 ALA A O 1
ATOM 713 N N . SER A 1 90 ? -11.940 -1.283 12.841 1.00 95.81 90 SER A N 1
ATOM 714 C CA . SER A 1 90 ? -13.383 -1.088 13.026 1.00 95.81 90 SER A CA 1
ATOM 715 C C . SER A 1 90 ? -14.057 -2.145 13.902 1.00 95.81 90 SER A C 1
ATOM 717 O O . SER A 1 90 ? -15.246 -2.009 14.189 1.00 95.81 90 SER A O 1
ATOM 719 N N . LEU A 1 91 ? -13.346 -3.205 14.305 1.00 95.94 91 LEU A N 1
ATOM 720 C CA . LEU A 1 91 ? -13.927 -4.244 15.149 1.00 95.94 91 LEU A CA 1
ATOM 721 C C . LEU A 1 91 ? -14.308 -3.652 16.507 1.00 95.94 91 LEU A C 1
ATOM 723 O O . LEU A 1 91 ? -13.479 -3.096 17.223 1.00 95.94 91 LEU A O 1
ATOM 727 N N . LYS A 1 92 ? -15.583 -3.801 16.859 1.00 96.56 92 LYS A N 1
ATOM 728 C CA . LYS A 1 92 ? -16.155 -3.393 18.142 1.00 96.56 92 LYS A CA 1
ATOM 729 C C . LYS A 1 92 ? -16.726 -4.614 18.841 1.00 96.56 92 LYS A C 1
ATOM 731 O O . LYS A 1 92 ? -17.214 -5.533 18.183 1.00 96.56 92 LYS A O 1
ATOM 736 N N . THR A 1 93 ? -16.691 -4.611 20.167 1.00 97.31 93 THR A N 1
ATOM 737 C CA . THR A 1 93 ? -17.340 -5.651 20.969 1.00 97.31 93 THR A CA 1
ATOM 738 C C . THR A 1 93 ? -18.858 -5.586 20.798 1.00 97.31 93 THR A C 1
ATOM 740 O O . THR A 1 93 ? -19.416 -4.517 20.544 1.00 97.31 93 THR A O 1
ATOM 743 N N . GLU A 1 94 ? -19.549 -6.710 20.988 1.00 97.19 94 GLU A N 1
ATOM 744 C CA . GLU A 1 94 ? -21.017 -6.764 20.891 1.00 97.19 94 GLU A CA 1
ATOM 745 C C . GLU A 1 94 ? -21.699 -5.788 21.861 1.00 97.19 94 GLU A C 1
ATOM 747 O O . GLU A 1 94 ? -22.686 -5.136 21.522 1.00 97.19 94 GLU A O 1
ATOM 752 N N . ARG A 1 95 ? -21.114 -5.605 23.051 1.00 97.06 95 ARG A N 1
ATOM 753 C CA . ARG A 1 95 ? -21.566 -4.610 24.030 1.00 97.06 95 ARG A CA 1
ATOM 754 C C . ARG A 1 95 ? -21.482 -3.184 23.479 1.00 97.06 95 ARG A C 1
ATOM 756 O O . ARG A 1 95 ? -22.439 -2.425 23.613 1.00 97.06 95 ARG A O 1
ATOM 763 N N . GLN A 1 96 ? -20.356 -2.824 22.861 1.00 96.56 96 GLN A N 1
ATOM 764 C CA . GLN A 1 96 ? -20.157 -1.488 22.300 1.00 96.56 96 GLN A CA 1
ATOM 765 C C . GLN A 1 96 ? -21.077 -1.245 21.096 1.00 96.56 96 GLN A C 1
ATOM 767 O O . GLN A 1 96 ? -21.683 -0.180 21.016 1.00 96.56 96 GLN A O 1
ATOM 772 N N . LYS A 1 97 ? -21.256 -2.240 20.215 1.00 97.00 97 LYS A N 1
ATOM 773 C CA . LYS A 1 97 ? -22.205 -2.157 19.090 1.00 97.00 97 LYS A CA 1
ATOM 774 C C . LYS A 1 97 ? -23.624 -1.864 19.577 1.00 97.00 97 LYS A C 1
ATOM 776 O O . LYS A 1 97 ? -24.250 -0.928 19.094 1.00 97.00 97 LYS A O 1
ATOM 781 N N . LYS A 1 98 ? -24.112 -2.609 20.577 1.00 97.75 98 LYS A N 1
ATOM 782 C CA . LYS A 1 98 ? -25.432 -2.372 21.189 1.00 97.75 98 LYS A CA 1
ATOM 783 C C . LYS A 1 98 ? -25.558 -0.950 21.736 1.00 97.75 98 LYS A C 1
ATOM 785 O O . LYS A 1 98 ? -26.537 -0.274 21.443 1.00 97.75 98 LYS A O 1
ATOM 790 N N . LYS A 1 99 ? -24.552 -0.471 22.474 1.00 97.25 99 LYS A N 1
ATOM 791 C CA . LYS A 1 99 ? -24.544 0.895 23.020 1.00 97.25 99 LYS A CA 1
ATOM 792 C C . LYS A 1 99 ? -24.652 1.957 21.922 1.00 97.25 99 LYS A C 1
ATOM 794 O O . LYS A 1 99 ? -25.440 2.884 22.059 1.00 97.25 99 LYS A O 1
ATOM 799 N N . GLU A 1 100 ? -23.884 1.812 20.847 1.00 95.88 100 GLU A N 1
ATOM 800 C CA . GLU A 1 100 ? -23.885 2.754 19.721 1.00 95.88 100 GLU A CA 1
ATOM 801 C C . GLU A 1 100 ? -25.192 2.731 18.924 1.00 95.88 100 GLU A C 1
ATOM 803 O O . GLU A 1 100 ? -25.629 3.783 18.466 1.00 95.88 100 GLU A O 1
ATOM 808 N N . MET A 1 101 ? -25.827 1.560 18.788 1.00 96.00 101 MET A N 1
ATOM 809 C CA . MET A 1 101 ? -27.143 1.437 18.154 1.00 96.00 101 MET A CA 1
ATOM 810 C C . MET A 1 101 ? -28.236 2.128 18.975 1.00 96.00 101 MET A C 1
ATOM 812 O O . MET A 1 101 ? -29.052 2.852 18.412 1.00 96.00 101 MET A O 1
ATOM 816 N N . TYR A 1 102 ? -28.255 1.922 20.296 1.00 97.81 102 TYR A N 1
ATOM 817 C CA . TYR A 1 102 ? -29.300 2.483 21.156 1.00 97.81 102 TYR A CA 1
ATOM 818 C C . TYR A 1 102 ? -29.115 3.980 21.428 1.00 97.81 102 TYR A C 1
ATOM 820 O O . TYR A 1 102 ? -30.091 4.731 21.436 1.00 97.81 102 TYR A O 1
ATOM 828 N N . PHE A 1 103 ? -27.872 4.429 21.629 1.00 95.75 103 PHE A N 1
ATOM 829 C CA . PHE A 1 103 ? -27.559 5.803 22.029 1.00 95.75 103 PHE A CA 1
ATOM 830 C C . PHE A 1 103 ? -26.549 6.461 21.078 1.00 95.75 103 PHE A C 1
ATOM 832 O O . PHE A 1 103 ? -25.409 6.732 21.472 1.00 95.75 103 PHE A O 1
ATOM 839 N N . PRO A 1 104 ? -26.940 6.743 19.822 1.00 96.44 104 PRO A N 1
ATOM 840 C CA . PRO A 1 104 ? -26.110 7.533 18.927 1.00 96.44 104 PRO A CA 1
ATOM 841 C C . PRO A 1 104 ? -26.050 8.991 19.401 1.00 96.44 104 PRO A C 1
ATOM 843 O O . PRO A 1 104 ? -27.014 9.519 19.960 1.00 96.44 104 PRO A O 1
ATOM 846 N N . LEU A 1 105 ? -24.932 9.669 19.128 1.00 94.44 105 LEU A N 1
ATOM 847 C CA . LEU A 1 105 ? -24.824 11.114 19.329 1.00 94.44 105 LEU A CA 1
ATOM 848 C C . LEU A 1 105 ? -25.782 11.821 18.365 1.00 94.44 105 LEU A C 1
ATOM 850 O O . LEU A 1 105 ? -25.571 11.834 17.151 1.00 94.44 105 LEU A O 1
ATOM 854 N N . ARG A 1 106 ? -26.861 12.379 18.912 1.00 94.56 106 ARG A N 1
ATOM 855 C CA . ARG A 1 106 ? -27.875 13.103 18.144 1.00 94.56 106 ARG A CA 1
ATOM 856 C C . ARG A 1 106 ? -27.427 14.549 17.965 1.00 94.56 106 ARG A C 1
ATOM 858 O O . ARG A 1 106 ? -26.935 15.167 18.903 1.00 94.56 106 ARG A O 1
ATOM 865 N N . LYS A 1 107 ? -27.608 15.094 16.764 1.00 94.88 107 LYS A N 1
ATOM 866 C CA . LYS A 1 107 ? -27.401 16.522 16.506 1.00 94.88 107 LYS A CA 1
ATOM 867 C C . LYS A 1 107 ? -28.642 17.277 16.978 1.00 94.88 107 LYS A C 1
ATOM 869 O O . LYS A 1 107 ? -29.737 16.958 16.525 1.00 94.88 107 LYS A O 1
ATOM 874 N N . PHE A 1 108 ? -28.474 18.253 17.860 1.00 93.88 108 PHE A N 1
ATOM 875 C CA . PHE A 1 108 ? -29.534 19.168 18.277 1.00 93.88 108 PHE A CA 1
ATOM 876 C C . PHE A 1 108 ? -28.988 20.596 18.311 1.00 93.88 108 PHE A C 1
ATOM 878 O O . PHE A 1 108 ? -27.783 20.800 18.456 1.00 93.88 108 PHE A O 1
ATOM 885 N N . ALA A 1 109 ? -29.875 21.572 18.152 1.00 92.19 109 ALA A N 1
ATOM 886 C CA . ALA A 1 109 ? -29.569 22.985 18.304 1.00 92.19 109 ALA A CA 1
ATOM 887 C C . ALA A 1 109 ? -30.507 23.552 19.368 1.00 92.19 109 ALA A C 1
ATOM 889 O O . ALA A 1 109 ? -31.710 23.295 19.328 1.00 92.19 109 ALA A O 1
ATOM 890 N N . VAL A 1 110 ? -29.951 24.295 20.319 1.00 89.69 110 VAL A N 1
ATOM 891 C CA . VAL A 1 110 ? -30.734 25.049 21.297 1.00 89.69 110 VAL A CA 1
ATOM 892 C C . VAL A 1 110 ? -30.779 26.482 20.800 1.00 89.69 110 VAL A C 1
ATOM 894 O O . VAL A 1 110 ? -29.735 27.078 20.540 1.00 89.69 110 VAL A O 1
ATOM 897 N N . LYS A 1 111 ? -31.986 27.010 20.611 1.00 80.50 111 LYS A N 1
ATOM 898 C CA . LYS A 1 111 ? -32.170 28.428 20.332 1.00 80.50 111 LYS A CA 1
ATOM 899 C C . LYS A 1 111 ? -32.064 29.166 21.664 1.00 80.50 111 LYS A C 1
ATOM 901 O O . LYS A 1 111 ? -32.815 28.841 22.580 1.00 80.50 111 LYS A O 1
ATOM 906 N N . VAL A 1 112 ? -31.093 30.071 21.757 1.00 75.31 112 VAL A N 1
ATOM 907 C CA . VAL A 1 112 ? -30.991 31.048 22.849 1.00 75.31 112 VAL A CA 1
ATOM 908 C C . VAL A 1 112 ? -32.034 32.132 22.624 1.00 75.31 112 VAL A C 1
ATOM 910 O O . VAL A 1 112 ? -32.212 32.517 21.442 1.00 75.31 112 VAL A O 1
#

Sequence (112 aa):
MKVLQLSTLLAPYWIVSTCRGPHLPLSLTPSPPKVGKVVRLSIAQVLTVISQKQKSALREAYKKKKYLSLDLRPKKTRAIRRRLTKHQASLKTERQKKKEMYFPLRKFAVKV

pLDDT: mean 81.91, std 19.02, range [40.03, 98.31]

Radius of gyration: 35.26 Å; Cα contacts (8 Å, |Δi|>4): 8; chains: 1; bounding box: 93×52×57 Å

Foldseek 3Di:
DDDDDDDDDDDDDDDDDPPPDPPDPPPDDDDPPPVVVVVVVVVVVVVVVVVVVVVVVLCVVCVPPPDDDPVNDDDDDPVVVPDDDPVRVPDDDPVVVVCCVVDPDDDDDDDD

Organism: NCBI:txid153742